Protein AF-A0A2S4LZ68-F1 (afdb_monomer_lite)

Sequence (83 aa):
MRPQTIELSERATAGDAQAALALLEHSMARGHRRIALLRYLQAQYLSAPLQARHHDYVRRVAQRLSAEALAGLAAEARRRRGA

Organism: NCBI:txid1189126

Structure (mmCIF, N/CA/C/O backbone):
data_AF-A0A2S4LZ68-F1
#
_entry.id   AF-A0A2S4LZ68-F1
#
loop_
_atom_site.group_PDB
_atom_site.id
_atom_site.type_symbol
_atom_site.label_atom_id
_atom_site.label_alt_id
_atom_site.label_comp_id
_atom_site.label_asym_id
_atom_site.label_entity_id
_atom_site.label_seq_id
_atom_site.pdbx_PDB_ins_code
_atom_site.Cartn_x
_atom_site.Cartn_y
_atom_site.Cartn_z
_atom_site.occupancy
_atom_site.B_iso_or_equiv
_atom_site.auth_seq_id
_atom_site.auth_comp_id
_atom_site.auth_asym_id
_atom_site.auth_atom_id
_atom_site.pdbx_PDB_model_num
ATOM 1 N N . MET A 1 1 ? 17.898 17.095 -10.554 1.00 50.41 1 MET A N 1
ATOM 2 C CA . MET A 1 1 ? 17.774 15.826 -9.805 1.00 50.41 1 MET A CA 1
ATOM 3 C C . MET A 1 1 ? 16.287 15.546 -9.616 1.00 50.41 1 MET A C 1
ATOM 5 O O . MET A 1 1 ? 15.610 16.412 -9.073 1.00 50.41 1 MET A O 1
ATOM 9 N N . ARG A 1 2 ? 15.741 14.434 -10.131 1.00 55.25 2 ARG A N 1
ATOM 10 C CA . ARG A 1 2 ? 14.336 14.088 -9.845 1.00 55.25 2 ARG A CA 1
ATOM 11 C C . ARG A 1 2 ? 14.228 13.660 -8.371 1.00 55.25 2 ARG A C 1
ATOM 13 O O . ARG A 1 2 ? 15.139 12.987 -7.891 1.00 55.25 2 ARG A O 1
ATOM 20 N N . PRO A 1 3 ? 13.174 14.049 -7.632 1.00 73.00 3 PRO A N 1
ATOM 21 C CA . PRO A 1 3 ? 12.950 13.538 -6.286 1.00 73.00 3 PRO A CA 1
ATOM 22 C C . PRO A 1 3 ? 12.854 12.012 -6.345 1.00 73.00 3 PRO A C 1
ATOM 24 O O . PRO A 1 3 ? 12.111 11.485 -7.171 1.00 73.00 3 PRO A O 1
ATOM 27 N N . GLN A 1 4 ? 13.565 11.306 -5.465 1.00 80.25 4 GLN A N 1
ATOM 28 C CA . GLN A 1 4 ? 13.579 9.834 -5.417 1.00 80.25 4 GLN A CA 1
ATOM 29 C C . GLN A 1 4 ? 12.163 9.232 -5.359 1.00 80.25 4 GLN A C 1
ATOM 31 O O . GLN A 1 4 ? 11.898 8.172 -5.913 1.00 80.25 4 GLN A O 1
ATOM 36 N N . THR A 1 5 ? 11.212 9.937 -4.745 1.00 84.31 5 THR A N 1
ATOM 37 C CA . THR A 1 5 ? 9.801 9.535 -4.685 1.00 84.31 5 THR A CA 1
ATOM 38 C C . THR A 1 5 ? 9.069 9.608 -6.026 1.00 84.31 5 THR A C 1
ATOM 40 O O . THR A 1 5 ? 8.121 8.848 -6.209 1.00 84.31 5 THR A O 1
ATOM 43 N N . ILE A 1 6 ? 9.478 10.483 -6.953 1.00 86.50 6 ILE A N 1
ATOM 44 C CA . ILE A 1 6 ? 8.913 10.540 -8.311 1.00 86.50 6 ILE A CA 1
ATOM 45 C C . ILE A 1 6 ? 9.366 9.318 -9.104 1.00 86.50 6 ILE A C 1
ATOM 47 O O . ILE A 1 6 ? 8.523 8.621 -9.655 1.00 86.50 6 ILE A O 1
ATOM 51 N N . GLU A 1 7 ? 10.661 9.003 -9.084 1.00 89.94 7 GLU A N 1
ATOM 52 C CA . GLU A 1 7 ? 11.201 7.826 -9.776 1.00 89.94 7 GLU A CA 1
ATOM 53 C C . GLU A 1 7 ? 10.588 6.524 -9.240 1.00 89.94 7 GLU A C 1
ATOM 55 O O . GLU A 1 7 ? 10.142 5.671 -10.005 1.00 89.94 7 GLU A O 1
ATOM 60 N N . LEU A 1 8 ? 10.479 6.394 -7.913 1.00 90.00 8 LEU A N 1
ATOM 61 C CA . LEU A 1 8 ? 9.791 5.259 -7.300 1.00 90.00 8 LEU A CA 1
ATOM 62 C C . LEU A 1 8 ? 8.319 5.185 -7.726 1.00 90.00 8 LEU A C 1
ATOM 64 O O . LEU A 1 8 ? 7.793 4.091 -7.912 1.00 90.00 8 LEU A O 1
ATOM 68 N N . SER A 1 9 ? 7.646 6.328 -7.895 1.00 89.25 9 SER A N 1
ATOM 69 C CA . SER A 1 9 ? 6.260 6.363 -8.371 1.00 89.25 9 SER A CA 1
ATOM 70 C C . SER A 1 9 ? 6.138 5.915 -9.822 1.00 89.25 9 SER A C 1
ATOM 72 O O . SER A 1 9 ? 5.221 5.163 -10.128 1.00 89.25 9 SER A O 1
ATOM 74 N N . GLU A 1 10 ? 7.046 6.342 -10.698 1.00 90.56 10 GLU A N 1
ATOM 75 C CA . GLU A 1 10 ? 7.081 5.915 -12.101 1.00 90.56 10 GLU A CA 1
ATOM 76 C C . GLU A 1 10 ? 7.304 4.397 -12.193 1.00 90.56 10 GLU A C 1
ATOM 78 O O . GLU A 1 10 ? 6.539 3.692 -12.850 1.00 90.56 10 GLU A O 1
ATOM 83 N N . ARG A 1 11 ? 8.282 3.871 -11.448 1.00 92.50 11 ARG A N 1
ATOM 84 C CA . ARG A 1 11 ? 8.586 2.434 -11.397 1.00 92.50 11 ARG A CA 1
ATOM 85 C C . ARG A 1 11 ? 7.430 1.606 -10.842 1.00 92.50 11 ARG A C 1
ATOM 87 O O . ARG A 1 11 ? 7.069 0.588 -11.424 1.00 92.50 11 ARG A O 1
ATOM 94 N N . ALA A 1 12 ? 6.815 2.050 -9.747 1.00 91.69 12 ALA A N 1
ATOM 95 C CA . ALA A 1 12 ? 5.668 1.362 -9.159 1.00 91.69 12 ALA A CA 1
ATOM 96 C C . ALA A 1 12 ? 4.465 1.324 -10.117 1.00 91.69 12 ALA A C 1
ATOM 98 O O . ALA A 1 12 ? 3.737 0.333 -10.153 1.00 91.69 12 ALA A O 1
ATOM 99 N N . THR A 1 13 ? 4.250 2.380 -10.907 1.00 89.19 13 THR A N 1
ATOM 100 C CA . THR A 1 13 ? 3.232 2.393 -11.971 1.00 89.19 13 THR A CA 1
ATOM 101 C C . THR A 1 13 ? 3.590 1.433 -13.106 1.00 89.19 13 THR A C 1
ATOM 103 O O . THR A 1 13 ? 2.714 0.742 -13.611 1.00 89.19 13 THR A O 1
ATOM 106 N N . ALA A 1 14 ? 4.875 1.307 -13.446 1.00 91.94 14 ALA A N 1
ATOM 107 C CA . ALA A 1 14 ? 5.372 0.330 -14.417 1.00 91.94 14 ALA A CA 1
ATOM 108 C C . ALA A 1 14 ? 5.347 -1.133 -13.916 1.00 91.94 14 ALA A C 1
ATOM 110 O O . ALA A 1 14 ? 5.776 -2.034 -14.632 1.00 91.94 14 ALA A O 1
ATOM 111 N N . GLY A 1 15 ? 4.847 -1.386 -12.701 1.00 91.38 15 GLY A N 1
ATOM 112 C CA . GLY A 1 15 ? 4.696 -2.728 -12.137 1.00 91.38 15 GLY A CA 1
ATOM 113 C C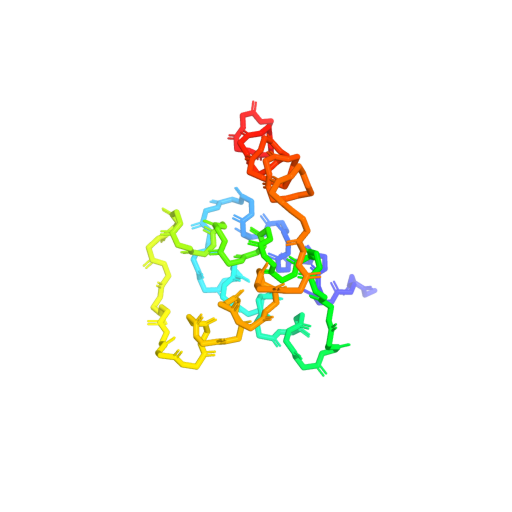 . GLY A 1 15 ? 5.831 -3.178 -11.214 1.00 91.38 15 GLY A C 1
ATOM 114 O O . GLY A 1 15 ? 5.852 -4.333 -10.795 1.00 91.38 15 GLY A O 1
ATOM 115 N N . ASP A 1 16 ? 6.758 -2.289 -10.851 1.00 94.88 16 ASP A N 1
ATOM 116 C CA . ASP A 1 16 ? 7.840 -2.605 -9.917 1.00 94.88 16 ASP A CA 1
ATOM 117 C C . ASP A 1 16 ? 7.308 -2.738 -8.477 1.00 94.88 16 ASP A C 1
ATOM 119 O O . AS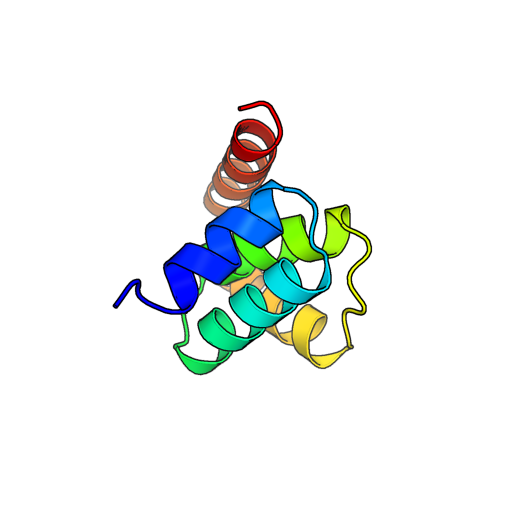P A 1 16 ? 7.028 -1.756 -7.777 1.00 94.88 16 ASP A O 1
ATOM 123 N N . ALA A 1 17 ? 7.193 -3.987 -8.023 1.00 94.25 17 ALA A N 1
ATOM 124 C CA . ALA A 1 17 ? 6.720 -4.337 -6.690 1.00 94.25 17 ALA A CA 1
ATOM 125 C C . ALA A 1 17 ? 7.613 -3.778 -5.565 1.00 94.25 17 ALA A C 1
ATOM 127 O O . ALA A 1 17 ? 7.107 -3.370 -4.516 1.00 94.25 17 ALA A O 1
ATOM 128 N N . GLN A 1 18 ? 8.932 -3.713 -5.778 1.00 95.00 18 GLN A N 1
ATOM 129 C CA . GLN A 1 18 ? 9.872 -3.174 -4.790 1.00 95.00 18 GLN A CA 1
ATOM 130 C C . GLN A 1 18 ? 9.740 -1.658 -4.686 1.00 95.00 18 GLN A C 1
ATOM 132 O O . GLN A 1 18 ? 9.749 -1.111 -3.583 1.00 95.00 18 GLN A O 1
ATOM 137 N N . ALA A 1 19 ? 9.535 -0.972 -5.811 1.00 95.44 19 ALA A N 1
ATOM 138 C CA . ALA A 1 19 ? 9.274 0.461 -5.799 1.00 95.44 19 ALA A CA 1
ATOM 139 C C . ALA A 1 19 ? 7.958 0.795 -5.072 1.00 95.44 19 ALA A C 1
ATOM 141 O O . ALA A 1 19 ? 7.914 1.728 -4.266 1.00 95.44 19 ALA A O 1
ATOM 142 N N . ALA A 1 20 ? 6.903 0.000 -5.283 1.00 95.38 20 ALA A N 1
ATOM 143 C CA . ALA A 1 20 ? 5.637 0.164 -4.568 1.00 95.38 20 ALA A CA 1
ATOM 144 C C . ALA A 1 20 ? 5.792 -0.045 -3.051 1.00 95.38 20 ALA A C 1
ATOM 146 O O . ALA A 1 20 ? 5.236 0.723 -2.257 1.00 95.38 20 ALA A O 1
ATOM 147 N N . LEU A 1 21 ? 6.592 -1.034 -2.641 1.00 96.88 21 LEU A N 1
ATOM 148 C CA . LEU A 1 21 ? 6.920 -1.265 -1.237 1.00 96.88 21 LEU A CA 1
ATOM 149 C C . LEU A 1 21 ? 7.721 -0.102 -0.633 1.00 96.88 21 LEU A C 1
ATOM 151 O O . LEU A 1 21 ? 7.343 0.415 0.417 1.00 96.88 21 LEU A O 1
ATOM 155 N N . ALA A 1 22 ? 8.758 0.380 -1.317 1.00 96.62 22 ALA A N 1
ATOM 156 C CA . ALA A 1 22 ? 9.563 1.510 -0.852 1.00 96.62 22 ALA A CA 1
ATOM 157 C C . ALA A 1 22 ? 8.721 2.788 -0.675 1.00 96.62 22 ALA A C 1
ATOM 159 O O . ALA A 1 22 ? 8.884 3.534 0.293 1.00 96.62 22 ALA A O 1
ATOM 160 N N . LEU A 1 23 ? 7.756 3.033 -1.569 1.00 95.62 23 LEU A N 1
ATOM 161 C CA . LEU A 1 23 ? 6.807 4.138 -1.426 1.00 95.62 23 LEU A CA 1
ATOM 162 C C . LEU A 1 23 ? 5.899 3.983 -0.204 1.00 95.62 23 LEU A C 1
ATOM 164 O O . LEU A 1 23 ? 5.586 4.985 0.454 1.00 95.62 23 LEU A O 1
ATOM 168 N N . LEU A 1 24 ? 5.438 2.762 0.082 1.00 96.31 24 LEU A N 1
ATOM 169 C CA . LEU A 1 24 ? 4.651 2.467 1.277 1.00 96.31 24 LEU A CA 1
ATOM 170 C C . LEU A 1 24 ? 5.469 2.750 2.540 1.00 96.31 24 LEU A C 1
ATOM 172 O O . LEU A 1 24 ? 5.002 3.492 3.404 1.00 96.31 24 LEU A O 1
ATOM 176 N N . GLU A 1 25 ? 6.689 2.226 2.625 1.00 96.38 25 GLU A N 1
ATOM 177 C CA . GLU A 1 25 ? 7.581 2.435 3.769 1.00 96.38 25 GLU A CA 1
ATOM 178 C C . GLU A 1 25 ? 7.891 3.920 3.977 1.00 96.38 25 GLU A C 1
ATOM 180 O O . GLU A 1 25 ? 7.791 4.430 5.095 1.00 96.38 25 GLU A O 1
ATOM 185 N N . HIS A 1 26 ? 8.139 4.658 2.892 1.00 95.31 26 HIS A N 1
ATOM 186 C CA . HIS A 1 26 ? 8.307 6.106 2.949 1.00 95.31 26 HIS A CA 1
ATOM 187 C C . HIS A 1 26 ? 7.051 6.812 3.491 1.00 95.31 26 HIS A C 1
ATOM 189 O O . HIS A 1 26 ? 7.143 7.697 4.342 1.00 95.31 26 HIS A O 1
ATOM 195 N N . SER A 1 27 ? 5.854 6.417 3.045 1.00 95.06 27 SER A N 1
ATOM 196 C CA . SER A 1 27 ? 4.596 6.959 3.578 1.00 95.06 27 SER A CA 1
ATOM 197 C C . SER A 1 27 ? 4.401 6.656 5.061 1.00 95.06 27 SER A C 1
ATOM 199 O O . SER A 1 27 ? 3.931 7.527 5.797 1.00 95.06 27 SER A O 1
ATOM 201 N N . MET A 1 28 ? 4.759 5.449 5.499 1.00 95.25 28 MET A N 1
ATOM 202 C CA . MET A 1 28 ? 4.684 5.043 6.901 1.00 95.25 28 MET A CA 1
ATOM 203 C C . MET A 1 28 ? 5.615 5.890 7.766 1.00 95.25 28 MET A C 1
ATOM 205 O O . MET A 1 28 ? 5.159 6.449 8.763 1.00 95.25 28 MET A O 1
ATOM 209 N N . ALA A 1 29 ? 6.871 6.066 7.342 1.00 94.88 29 ALA A N 1
ATOM 210 C CA . ALA A 1 29 ? 7.862 6.890 8.035 1.00 94.88 29 ALA A CA 1
ATOM 211 C C . ALA A 1 29 ? 7.425 8.360 8.166 1.00 94.88 29 ALA A C 1
ATOM 213 O O . ALA A 1 29 ? 7.733 9.023 9.153 1.00 94.88 29 ALA A O 1
ATOM 214 N N . ARG A 1 30 ? 6.664 8.871 7.191 1.00 93.62 30 ARG A N 1
ATOM 215 C CA . ARG A 1 30 ? 6.117 10.239 7.191 1.00 93.62 30 ARG A CA 1
ATOM 216 C C . ARG A 1 30 ? 4.763 10.373 7.900 1.00 93.62 30 ARG A C 1
ATOM 218 O O . ARG A 1 30 ? 4.251 11.481 8.018 1.00 93.62 30 ARG A O 1
ATOM 225 N N . GLY A 1 31 ? 4.147 9.272 8.338 1.00 91.50 31 GLY A N 1
ATOM 226 C CA . GLY A 1 31 ? 2.822 9.285 8.970 1.00 91.50 31 GLY A CA 1
ATOM 227 C C . GLY A 1 31 ? 1.654 9.564 8.010 1.00 91.50 31 GLY A C 1
ATOM 228 O O . GLY A 1 31 ? 0.560 9.931 8.447 1.00 91.50 31 GLY A O 1
ATOM 229 N N . HIS A 1 32 ? 1.850 9.400 6.699 1.00 91.06 32 HIS A N 1
ATOM 230 C CA . HIS A 1 32 ? 0.833 9.695 5.688 1.00 91.06 32 HIS A CA 1
ATOM 231 C C . HIS A 1 32 ? -0.260 8.618 5.639 1.00 91.06 32 HIS A C 1
ATOM 233 O O . HIS A 1 32 ? -0.107 7.603 4.971 1.00 91.06 32 HIS A O 1
ATOM 239 N N . ARG A 1 33 ? -1.419 8.873 6.253 1.00 89.88 33 ARG A N 1
ATOM 240 C CA . ARG A 1 33 ? -2.536 7.910 6.351 1.00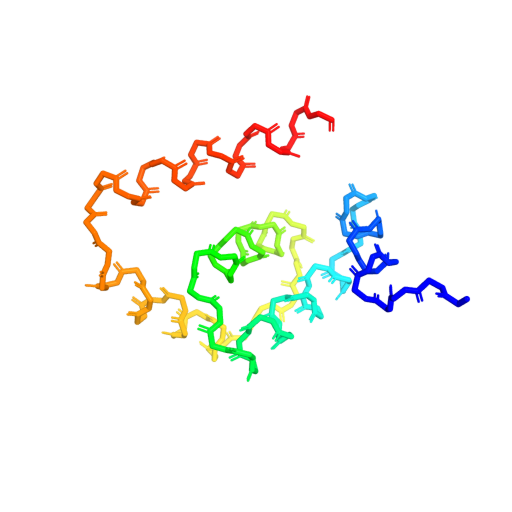 89.88 33 ARG A CA 1
ATOM 241 C C . ARG A 1 33 ? -3.140 7.498 4.999 1.00 89.88 33 ARG A C 1
ATOM 243 O O . ARG A 1 33 ? -3.036 6.345 4.591 1.00 89.88 33 ARG A O 1
ATOM 250 N N . ARG A 1 34 ? -3.771 8.446 4.293 1.00 89.25 34 ARG A N 1
ATOM 251 C CA . ARG A 1 34 ? -4.520 8.183 3.046 1.00 89.25 34 ARG A CA 1
ATOM 252 C C . ARG A 1 34 ? -3.617 7.609 1.950 1.00 89.25 34 ARG A C 1
ATOM 254 O O . ARG A 1 34 ? -3.948 6.604 1.331 1.00 89.25 34 ARG A O 1
ATOM 261 N N . ILE A 1 35 ? -2.453 8.227 1.746 1.00 90.81 35 ILE A N 1
ATOM 262 C CA . ILE A 1 35 ? -1.500 7.810 0.710 1.00 90.81 35 ILE A CA 1
ATOM 263 C C . ILE A 1 35 ? -0.865 6.451 1.046 1.00 90.81 35 ILE A C 1
ATOM 265 O O . ILE A 1 35 ? -0.653 5.660 0.130 1.00 90.81 35 ILE A O 1
ATOM 269 N N . ALA A 1 36 ? -0.605 6.137 2.324 1.00 94.00 36 ALA A N 1
ATOM 270 C CA . ALA A 1 36 ? -0.121 4.806 2.701 1.00 94.00 36 ALA A CA 1
ATOM 271 C C . ALA A 1 36 ? -1.121 3.704 2.334 1.00 94.00 36 ALA A C 1
ATOM 273 O O . ALA A 1 36 ? -0.700 2.674 1.827 1.00 94.00 36 ALA A O 1
ATOM 274 N N . LEU A 1 37 ? -2.430 3.921 2.524 1.00 93.81 37 LEU A N 1
ATOM 275 C CA . LEU A 1 37 ? -3.444 2.934 2.130 1.00 93.81 37 LEU A CA 1
ATOM 276 C C . LEU A 1 37 ? -3.431 2.665 0.622 1.00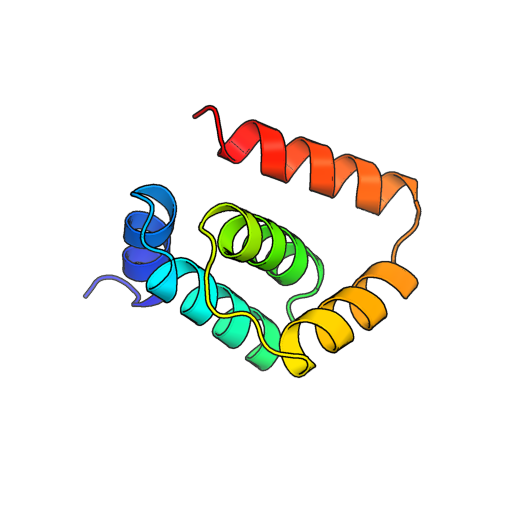 93.81 37 LEU A C 1
ATOM 278 O O . LEU A 1 37 ? -3.432 1.509 0.210 1.00 93.81 37 LEU A O 1
ATOM 282 N N . LEU A 1 38 ? -3.355 3.715 -0.199 1.00 92.25 38 LEU A N 1
ATOM 283 C CA . LEU A 1 38 ? -3.265 3.566 -1.656 1.00 92.25 38 LEU A CA 1
ATOM 284 C C . LEU A 1 38 ? -2.007 2.791 -2.072 1.00 92.25 38 LEU A C 1
ATOM 286 O O . LEU A 1 38 ? -2.088 1.861 -2.869 1.00 92.25 38 LEU A O 1
ATOM 290 N N . ARG A 1 39 ? -0.852 3.142 -1.497 1.00 94.62 39 ARG A N 1
ATOM 291 C CA . ARG A 1 39 ? 0.433 2.487 -1.793 1.00 94.62 39 ARG A CA 1
ATOM 292 C C . ARG A 1 39 ? 0.487 1.050 -1.294 1.00 94.62 39 ARG A C 1
ATOM 294 O O . ARG A 1 39 ? 1.072 0.204 -1.954 1.00 94.62 39 ARG A O 1
ATOM 301 N N . TYR A 1 40 ? -0.164 0.759 -0.174 1.00 95.62 40 TYR A N 1
ATOM 302 C CA . TYR A 1 40 ? -0.320 -0.601 0.320 1.00 95.62 40 TYR A CA 1
ATOM 303 C C . TYR A 1 40 ? -1.152 -1.456 -0.637 1.00 95.62 40 TYR A C 1
ATOM 305 O O . TYR A 1 40 ? -0.735 -2.561 -0.967 1.00 95.62 40 TYR A O 1
ATOM 313 N N . LEU A 1 41 ? -2.287 -0.945 -1.125 1.00 92.69 41 LEU A N 1
ATOM 314 C CA . LEU A 1 41 ? -3.105 -1.663 -2.108 1.00 92.69 41 LEU A CA 1
ATOM 315 C C . LEU A 1 41 ? -2.334 -1.898 -3.414 1.00 92.69 41 LEU A C 1
ATOM 317 O O . LEU A 1 41 ? -2.414 -2.982 -3.983 1.00 92.69 41 LEU A O 1
ATOM 321 N N . GLN A 1 42 ? -1.547 -0.915 -3.859 1.00 93.00 42 GLN A N 1
ATOM 322 C CA . GLN A 1 42 ? -0.670 -1.059 -5.023 1.00 93.00 42 GLN A CA 1
ATOM 323 C C . GLN A 1 42 ? 0.415 -2.124 -4.797 1.00 93.00 42 GLN A C 1
ATOM 325 O O . GLN A 1 42 ? 0.583 -3.007 -5.630 1.00 93.00 42 GLN A O 1
ATOM 330 N N . ALA A 1 43 ? 1.117 -2.086 -3.662 1.00 95.31 43 ALA A N 1
ATOM 331 C CA . ALA A 1 43 ? 2.135 -3.074 -3.314 1.00 95.31 43 ALA A CA 1
ATOM 332 C C . ALA A 1 43 ? 1.539 -4.488 -3.190 1.00 95.31 43 ALA A C 1
ATOM 334 O O . ALA A 1 43 ? 2.130 -5.449 -3.672 1.00 95.31 43 ALA A O 1
ATOM 335 N N . GLN A 1 44 ? 0.342 -4.616 -2.609 1.00 94.88 44 GLN A N 1
ATOM 336 C CA . GLN A 1 44 ? -0.379 -5.885 -2.528 1.00 94.88 44 GLN A CA 1
ATOM 337 C C . GLN A 1 44 ? -0.744 -6.416 -3.920 1.00 94.88 44 GLN A C 1
ATOM 339 O O . GLN A 1 44 ? -0.569 -7.602 -4.187 1.00 94.88 44 GLN A O 1
ATOM 344 N N . TYR A 1 45 ? -1.216 -5.541 -4.812 1.00 91.94 45 TYR A N 1
ATOM 345 C CA . TYR A 1 45 ? -1.553 -5.899 -6.190 1.00 91.94 45 TYR A CA 1
ATOM 346 C C . TYR A 1 45 ? -0.341 -6.396 -6.983 1.00 91.94 45 TYR A C 1
ATOM 348 O O . TYR A 1 45 ? -0.447 -7.374 -7.714 1.00 91.94 45 TYR A O 1
ATOM 356 N N . LEU A 1 46 ? 0.813 -5.754 -6.805 1.00 94.06 46 LEU A N 1
ATOM 357 C CA . LEU A 1 46 ? 2.067 -6.145 -7.453 1.00 94.06 46 LEU A CA 1
ATOM 358 C C . LEU A 1 46 ? 2.759 -7.330 -6.764 1.00 94.06 46 LEU A C 1
ATOM 360 O O . LEU A 1 46 ? 3.914 -7.619 -7.063 1.00 94.06 46 LEU A O 1
ATOM 364 N N . SER A 1 47 ? 2.086 -7.993 -5.817 1.00 94.62 47 SER A N 1
ATOM 365 C CA . SER A 1 47 ? 2.644 -9.105 -5.039 1.00 94.62 47 SER A CA 1
ATOM 366 C C . SER A 1 47 ? 3.979 -8.759 -4.366 1.00 94.62 47 SER A C 1
ATOM 368 O O . SER A 1 47 ? 4.859 -9.608 -4.226 1.00 94.62 47 SER A O 1
ATOM 370 N N . ALA A 1 48 ? 4.139 -7.505 -3.931 1.00 96.06 48 ALA A N 1
ATOM 371 C CA . ALA A 1 48 ? 5.310 -7.076 -3.183 1.00 96.06 48 ALA A CA 1
ATOM 372 C C . ALA A 1 48 ? 5.423 -7.856 -1.859 1.00 96.06 48 ALA A C 1
ATOM 374 O O . ALA A 1 48 ? 4.393 -8.230 -1.284 1.00 96.06 48 ALA A O 1
ATOM 375 N N . PRO A 1 49 ? 6.644 -8.063 -1.328 1.00 96.12 49 PRO A N 1
ATOM 376 C CA . PRO A 1 49 ? 6.869 -8.824 -0.100 1.00 96.12 49 PRO A CA 1
ATOM 377 C C . PRO A 1 49 ? 6.442 -8.023 1.140 1.00 96.12 49 PRO A C 1
ATOM 379 O O . PRO A 1 49 ? 7.255 -7.517 1.916 1.00 96.12 49 PRO A O 1
ATOM 382 N N . LEU A 1 50 ? 5.131 -7.871 1.318 1.00 97.06 50 LEU A N 1
ATOM 383 C CA . LEU A 1 50 ? 4.533 -7.214 2.469 1.00 97.06 50 LEU A CA 1
ATOM 384 C C . LEU A 1 50 ? 4.777 -8.044 3.736 1.00 97.06 50 LEU A C 1
ATOM 386 O O . LEU A 1 50 ? 4.703 -9.268 3.734 1.00 97.06 50 LEU A O 1
ATOM 390 N N . GLN A 1 51 ? 5.060 -7.350 4.835 1.00 97.56 51 GLN A N 1
ATOM 391 C CA . GLN A 1 51 ? 5.325 -7.935 6.142 1.00 97.56 51 GLN A CA 1
ATOM 392 C C . GLN A 1 51 ? 4.211 -7.550 7.117 1.00 97.56 51 GLN A C 1
ATOM 394 O O . GLN A 1 51 ? 3.501 -6.563 6.903 1.00 97.56 51 GLN A O 1
ATOM 399 N N . ALA A 1 52 ? 4.125 -8.258 8.247 1.00 96.69 52 ALA A N 1
ATOM 400 C CA . ALA A 1 52 ? 3.161 -7.991 9.321 1.00 96.69 52 ALA A CA 1
ATOM 401 C C . ALA A 1 52 ? 3.069 -6.499 9.704 1.00 96.69 52 ALA A C 1
ATOM 403 O O . ALA A 1 52 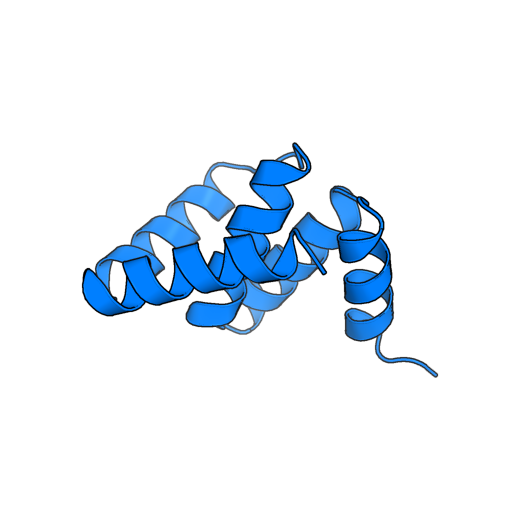? 1.970 -5.955 9.801 1.00 96.69 52 ALA A O 1
ATOM 404 N N . ARG A 1 53 ? 4.211 -5.795 9.797 1.00 96.25 53 ARG A N 1
ATOM 405 C CA . ARG A 1 53 ? 4.261 -4.353 10.111 1.00 96.25 53 ARG A CA 1
ATOM 406 C C . ARG A 1 53 ? 3.470 -3.477 9.131 1.00 96.25 53 ARG A C 1
ATOM 408 O O . ARG A 1 53 ? 2.895 -2.470 9.540 1.00 96.25 53 ARG A O 1
ATOM 415 N N . HIS A 1 54 ? 3.435 -3.848 7.849 1.00 96.81 54 HIS A N 1
ATOM 416 C CA . HIS A 1 54 ? 2.707 -3.111 6.817 1.00 96.81 54 HIS A CA 1
ATOM 417 C C . HIS A 1 54 ? 1.203 -3.300 7.008 1.00 96.81 54 HIS A C 1
ATOM 419 O O . HIS A 1 54 ? 0.465 -2.316 7.027 1.00 96.81 54 HIS A O 1
ATOM 425 N N . HIS A 1 55 ? 0.773 -4.546 7.232 1.00 96.06 55 HIS A N 1
ATOM 426 C CA . HIS A 1 55 ? -0.619 -4.907 7.505 1.00 96.06 55 HIS A CA 1
ATOM 427 C C . HIS A 1 55 ? -1.147 -4.228 8.774 1.00 96.06 55 HIS A C 1
ATOM 429 O O . HIS A 1 55 ? -2.222 -3.627 8.763 1.00 96.06 55 HIS A O 1
ATOM 435 N N . ASP A 1 56 ? -0.373 -4.254 9.858 1.00 96.56 56 ASP A N 1
ATOM 436 C CA . ASP A 1 56 ? -0.764 -3.623 11.115 1.00 96.56 56 ASP A CA 1
ATOM 437 C C . ASP A 1 56 ? -0.878 -2.108 11.000 1.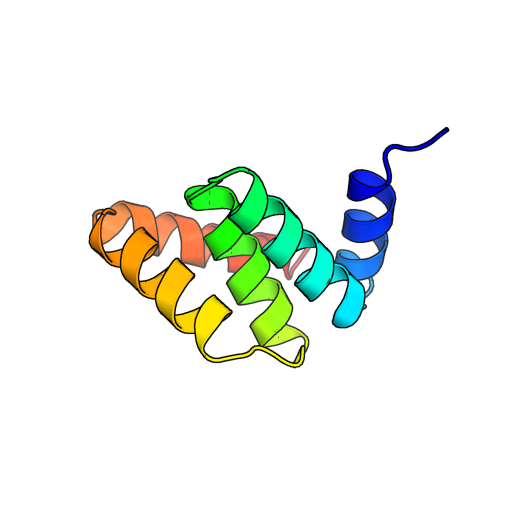00 96.56 56 ASP A C 1
ATOM 439 O O . ASP A 1 56 ? -1.828 -1.519 11.525 1.00 96.56 56 ASP A O 1
ATOM 443 N N . TYR A 1 57 ? 0.052 -1.466 10.290 1.00 94.94 57 TYR A N 1
ATOM 444 C CA . TYR A 1 57 ? -0.020 -0.031 10.054 1.00 94.94 57 TYR A CA 1
ATOM 445 C C . TYR A 1 57 ? -1.308 0.342 9.318 1.00 94.94 57 TYR A C 1
ATOM 447 O O . TYR A 1 57 ? -2.064 1.194 9.790 1.00 94.94 57 TYR A O 1
ATOM 455 N N . VAL A 1 58 ? -1.603 -0.318 8.194 1.00 93.06 58 VAL A N 1
ATOM 456 C CA . VAL A 1 58 ? -2.804 0.010 7.416 1.00 93.06 58 VAL A CA 1
ATOM 457 C C . VAL A 1 58 ? -4.089 -0.341 8.147 1.00 93.06 58 VAL A C 1
ATOM 459 O O . VAL A 1 58 ? -5.050 0.415 8.042 1.00 93.06 58 VAL A O 1
ATOM 462 N N . ARG A 1 59 ? -4.098 -1.404 8.960 1.00 93.94 59 ARG A N 1
ATOM 463 C CA . ARG A 1 59 ? -5.230 -1.742 9.830 1.00 93.94 59 ARG A CA 1
ATOM 464 C C . ARG A 1 59 ? -5.509 -0.623 10.833 1.00 93.94 59 ARG A C 1
ATOM 466 O O . ARG A 1 59 ? -6.650 -0.180 10.939 1.00 93.94 59 ARG A O 1
ATOM 473 N N . ARG A 1 60 ? -4.478 -0.107 11.513 1.00 93.75 60 ARG A N 1
ATOM 474 C CA . ARG A 1 60 ? -4.613 1.031 12.444 1.00 93.75 60 ARG A CA 1
ATOM 475 C C . ARG A 1 60 ? -5.081 2.300 11.739 1.00 93.75 60 ARG A C 1
ATOM 477 O O . ARG A 1 60 ? -5.856 3.062 12.305 1.00 93.75 60 ARG A O 1
ATOM 484 N N . VAL A 1 61 ? -4.611 2.551 10.517 1.00 91.06 61 VAL A N 1
ATOM 485 C CA . VAL A 1 61 ? -5.061 3.706 9.729 1.00 91.06 61 VAL A CA 1
ATOM 486 C C . VAL A 1 61 ? -6.523 3.548 9.312 1.00 91.06 61 VAL A C 1
ATOM 488 O O . VAL A 1 61 ? -7.297 4.487 9.482 1.00 91.06 61 VAL A O 1
ATOM 491 N N . ALA A 1 62 ? -6.909 2.375 8.811 1.00 89.06 62 ALA A N 1
ATOM 492 C CA . ALA A 1 62 ? -8.267 2.081 8.366 1.00 89.06 62 ALA A CA 1
ATOM 493 C C . ALA A 1 62 ? -9.287 2.183 9.507 1.00 89.06 62 ALA A C 1
ATOM 495 O O . ALA A 1 62 ? -10.350 2.756 9.311 1.00 89.06 62 ALA A O 1
ATOM 496 N N . GLN A 1 63 ? -8.936 1.738 10.718 1.00 91.94 63 GLN A N 1
ATOM 497 C CA . GLN A 1 63 ? -9.780 1.881 11.916 1.00 91.94 63 GLN A CA 1
ATOM 498 C C . GLN A 1 63 ? -10.104 3.339 12.281 1.00 91.94 63 GLN A C 1
ATOM 500 O O . GLN A 1 63 ? -11.056 3.592 13.011 1.00 91.94 63 GLN A O 1
ATOM 505 N N . ARG A 1 64 ? -9.312 4.306 11.802 1.00 87.50 64 ARG A N 1
ATOM 506 C CA . ARG A 1 64 ? -9.516 5.741 12.058 1.00 87.50 64 ARG A CA 1
ATOM 507 C C . ARG A 1 64 ? -10.303 6.439 10.950 1.00 87.50 64 ARG A C 1
ATOM 509 O O . ARG A 1 64 ? -10.489 7.651 11.028 1.00 87.50 64 ARG A O 1
ATOM 516 N N . LEU A 1 65 ? -10.687 5.717 9.902 1.00 84.06 65 LEU A N 1
ATOM 517 C CA . LEU A 1 65 ? -11.432 6.240 8.764 1.00 84.06 65 LEU A CA 1
ATOM 518 C C . LEU A 1 65 ? -12.874 5.740 8.815 1.00 84.06 65 LEU A C 1
ATOM 520 O O . LEU A 1 65 ? -13.140 4.620 9.244 1.00 84.06 65 LEU A O 1
ATOM 524 N N . SER A 1 66 ? -13.803 6.566 8.336 1.00 85.69 66 SER A N 1
ATOM 525 C CA . SER A 1 66 ? -15.170 6.115 8.093 1.00 85.69 66 SER A CA 1
ATOM 526 C C . SER A 1 66 ? -15.205 5.102 6.944 1.00 85.69 66 SER A C 1
ATOM 528 O O . SER A 1 66 ? -14.340 5.099 6.060 1.00 85.69 66 SER A O 1
ATOM 530 N N . ALA A 1 67 ? -16.242 4.263 6.924 1.00 80.75 67 ALA A N 1
ATOM 531 C CA . ALA A 1 67 ? -16.475 3.313 5.837 1.00 80.75 67 ALA A CA 1
ATOM 532 C C . ALA A 1 67 ? -16.561 4.010 4.464 1.00 80.75 67 ALA A C 1
ATOM 534 O O . ALA A 1 67 ? -16.033 3.505 3.476 1.00 80.75 67 ALA A O 1
ATOM 535 N N . GLU A 1 68 ? -17.145 5.209 4.414 1.00 84.06 68 GLU A N 1
ATOM 536 C CA . GLU A 1 68 ? -17.234 6.030 3.203 1.00 84.06 68 GLU A CA 1
ATOM 537 C C . GLU A 1 68 ? -15.853 6.489 2.707 1.00 84.06 68 GLU A C 1
ATOM 539 O O . GLU A 1 68 ? -15.531 6.363 1.523 1.00 84.06 68 GLU A O 1
ATOM 544 N N . ALA A 1 69 ? -14.981 6.936 3.618 1.00 83.56 69 ALA A N 1
ATOM 545 C CA . ALA A 1 69 ? -13.615 7.318 3.272 1.00 83.56 69 ALA A CA 1
ATOM 546 C C . ALA A 1 69 ? -12.798 6.120 2.753 1.00 83.56 69 ALA A C 1
ATOM 548 O O . ALA A 1 69 ? -12.008 6.266 1.816 1.00 83.56 69 ALA A O 1
ATOM 549 N N . LEU A 1 70 ? -13.010 4.928 3.321 1.00 81.62 70 LEU A N 1
ATOM 550 C CA . LEU A 1 70 ? -12.405 3.684 2.838 1.00 81.62 70 LEU A CA 1
ATOM 551 C C . LEU A 1 70 ? -12.925 3.288 1.450 1.00 81.62 70 LEU A C 1
ATOM 553 O O . LEU A 1 70 ? -12.125 2.926 0.585 1.00 81.62 70 LEU A O 1
ATOM 557 N N . ALA A 1 71 ? -14.231 3.402 1.203 1.00 82.81 71 ALA A N 1
ATOM 558 C CA . ALA A 1 71 ? -14.825 3.118 -0.102 1.00 82.81 71 ALA A CA 1
ATOM 559 C C . ALA A 1 71 ? -14.280 4.057 -1.192 1.00 82.81 71 ALA A C 1
ATOM 561 O O . ALA A 1 71 ? -13.882 3.599 -2.267 1.00 82.81 71 ALA A O 1
ATOM 562 N N . GLY A 1 72 ? -14.168 5.356 -0.891 1.00 86.50 72 GLY A N 1
ATOM 563 C CA . GLY A 1 72 ? -13.568 6.341 -1.793 1.00 86.50 72 GLY A CA 1
ATOM 564 C C . GLY A 1 72 ? -12.104 6.032 -2.119 1.00 86.50 72 GLY A C 1
ATOM 565 O O . GLY A 1 72 ? -11.690 6.136 -3.275 1.00 86.50 72 GLY A O 1
ATOM 566 N N . LEU A 1 73 ? -11.331 5.584 -1.125 1.00 84.06 73 LEU A N 1
ATOM 567 C CA . LEU A 1 73 ? -9.942 5.157 -1.304 1.00 84.06 73 LEU A CA 1
ATOM 568 C C . LEU A 1 73 ? -9.810 3.911 -2.179 1.00 84.06 73 LEU A C 1
ATOM 570 O O . LEU A 1 73 ? -8.962 3.877 -3.070 1.00 84.06 73 LEU A O 1
ATOM 574 N N . ALA A 1 74 ? -10.652 2.904 -1.956 1.00 80.88 74 ALA A N 1
ATOM 575 C CA . ALA A 1 74 ? -10.662 1.697 -2.773 1.00 80.88 74 ALA A CA 1
ATOM 576 C C . ALA A 1 74 ? -11.029 2.014 -4.233 1.00 80.88 74 ALA A C 1
ATOM 578 O O . ALA A 1 74 ? -10.391 1.509 -5.157 1.00 80.88 74 ALA A O 1
ATOM 579 N N . ALA A 1 75 ? -12.016 2.888 -4.455 1.00 84.06 75 ALA A N 1
ATOM 580 C CA . ALA A 1 75 ? -12.385 3.348 -5.791 1.00 84.06 75 ALA A CA 1
ATOM 581 C C . ALA A 1 75 ? -11.240 4.117 -6.470 1.00 84.06 75 ALA A C 1
ATOM 583 O O . ALA A 1 75 ? -10.963 3.909 -7.650 1.00 84.06 75 ALA A O 1
ATOM 584 N N . GLU A 1 76 ? -10.541 4.975 -5.726 1.00 84.44 76 GLU A N 1
ATOM 585 C CA . GLU A 1 76 ? -9.381 5.711 -6.226 1.00 84.44 76 GLU A CA 1
ATOM 586 C C . GLU A 1 76 ? -8.221 4.782 -6.607 1.00 84.44 76 GLU A C 1
ATOM 588 O O . GLU A 1 76 ? -7.664 4.926 -7.695 1.00 84.44 76 GLU A O 1
ATOM 593 N N . ALA A 1 77 ? -7.901 3.793 -5.768 1.00 81.44 77 ALA A N 1
ATOM 594 C CA . ALA A 1 77 ? -6.886 2.786 -6.074 1.00 81.44 77 ALA A CA 1
ATOM 595 C C . ALA A 1 77 ? -7.214 2.023 -7.368 1.00 81.44 77 ALA A C 1
ATOM 597 O O . ALA A 1 77 ? -6.338 1.818 -8.204 1.00 81.44 77 ALA A O 1
ATOM 598 N N . ARG A 1 78 ? -8.489 1.662 -7.572 1.00 77.94 78 ARG A N 1
ATOM 599 C CA . ARG A 1 78 ? -8.948 1.003 -8.805 1.00 77.94 78 ARG A CA 1
ATOM 600 C C . ARG A 1 78 ? -8.805 1.896 -10.036 1.00 77.94 78 ARG A C 1
ATOM 602 O O . ARG A 1 78 ? -8.375 1.402 -11.069 1.00 77.94 78 ARG A O 1
ATOM 609 N N . ARG A 1 79 ? -9.119 3.194 -9.945 1.00 81.25 79 ARG A N 1
ATOM 610 C CA . ARG A 1 79 ? -8.946 4.123 -11.080 1.00 81.25 79 ARG A CA 1
ATOM 611 C C . ARG A 1 79 ? -7.485 4.252 -11.496 1.00 81.25 79 ARG A C 1
ATOM 613 O O . ARG A 1 79 ? -7.191 4.201 -12.679 1.00 81.25 79 ARG A O 1
ATOM 620 N N . ARG A 1 80 ? -6.573 4.347 -10.524 1.00 72.69 80 ARG A N 1
ATOM 621 C CA . ARG A 1 80 ? -5.124 4.435 -10.781 1.00 72.69 80 ARG A CA 1
ATOM 622 C C . ARG A 1 80 ? -4.528 3.167 -11.404 1.00 72.69 80 ARG A C 1
ATOM 624 O O . ARG A 1 80 ? -3.402 3.213 -11.868 1.00 72.69 80 ARG A O 1
ATOM 631 N N . ARG A 1 81 ? -5.264 2.051 -11.401 1.00 67.44 81 ARG A N 1
ATOM 632 C CA . ARG A 1 81 ? -4.883 0.799 -12.069 1.00 67.44 81 ARG A CA 1
ATOM 633 C C . ARG A 1 81 ? -5.206 0.800 -13.569 1.00 67.44 81 ARG A C 1
ATOM 635 O O . ARG A 1 81 ? -4.598 0.037 -14.304 1.00 67.44 81 ARG A O 1
ATOM 642 N N . GLY A 1 82 ? -6.208 1.570 -13.996 1.00 53.94 82 GLY A N 1
ATOM 643 C CA . GLY A 1 82 ? -6.711 1.569 -15.375 1.00 53.94 82 GLY A CA 1
ATOM 644 C C . GLY A 1 82 ? -6.275 2.771 -16.214 1.00 53.94 82 GLY A C 1
ATOM 645 O O . GLY A 1 82 ? -6.853 2.971 -17.278 1.00 53.94 82 GLY A O 1
ATOM 646 N N . ALA A 1 83 ? -5.339 3.580 -15.713 1.00 46.41 83 ALA A N 1
ATOM 647 C CA . ALA A 1 83 ? -4.789 4.755 -16.385 1.00 46.41 83 ALA A CA 1
ATOM 648 C C . ALA A 1 83 ? -3.355 4.488 -16.845 1.00 46.41 83 ALA A C 1
ATOM 650 O O . ALA A 1 83 ? -2.644 3.770 -16.104 1.00 46.41 83 ALA A O 1
#

Radius of gyration: 12.29 Å; chains: 1; bounding box: 35×25×29 Å

Foldseek 3Di:
DPPPLVVLVVCLLVLNLVSLVVNLVVCVVVVPLLSNLLSLVSSVVSVRPDDPVSVVSNVVSVVVDDPVSVVVSVVVSVVSNVD

pLDDT: mean 88.49, std 10.4, range [46.41, 97.56]

Secondary structure (DSSP, 8-state):
---HHHHHHHHHHTT-HHHHHHHHHHHHHTT-HHHHHHHHHHHHHTT----HHHHHHHHHHHTTS-HHHHHHHHHHHHHTT--